Protein AF-A0A968P592-F1 (afdb_monomer_lite)

Foldseek 3Di:
DDDDDDDDDDDPCLQLVQLVCVVPVPPPPPQQKDFDDPVLQDLCPDDPPCPSVLVSLVVVLVVVVVDDQPAWDQDNNDTHRSVQQSVQSVQLNVLVVQLVVCVVVPPDNSVSSVSSSVSQVVFKGKMFGPDDPPDPCVPPPVRGSIDIGGDD

pLDDT: mean 72.78, std 21.91, range [24.03, 96.25]

Radius of gyration: 17.25 Å; chains: 1; bounding box: 42×35×59 Å

Sequence (152 aa):
MHVFGRAGLGVSSALSLWLASVADAQNNYNFPLRPARAQEVPSFDDDLDLHDLKTAVDRQLRRYAKKNLNGTLSFGGRSYPLVQAKESLVAFRALIETFEECSRSGRAGRACREAFKRGVKERFDIYVPNLLPGEPRFGDERSAFSQAITLT

Structure (mmCIF, N/CA/C/O backbone):
data_AF-A0A968P592-F1
#
_entry.id   AF-A0A968P592-F1
#
loop_
_atom_site.group_PDB
_atom_site.id
_atom_site.type_symbol
_atom_site.label_atom_id
_atom_site.label_alt_id
_atom_site.label_comp_id
_atom_site.label_asym_id
_atom_site.label_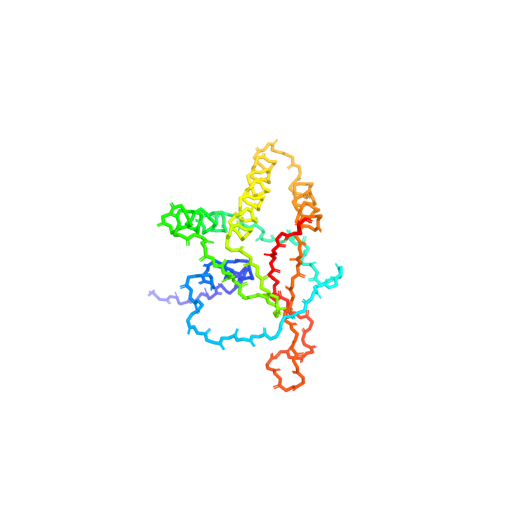entity_id
_atom_site.label_seq_id
_atom_site.pdbx_PDB_ins_code
_atom_site.Cartn_x
_atom_site.Cartn_y
_atom_site.Cartn_z
_atom_site.occupancy
_atom_site.B_iso_or_equiv
_atom_site.auth_seq_id
_atom_site.auth_comp_id
_atom_site.auth_asym_id
_atom_site.auth_atom_id
_atom_site.pdbx_PDB_model_num
ATOM 1 N N . MET A 1 1 ? -23.400 14.842 -39.847 1.00 30.12 1 MET A N 1
ATOM 2 C CA . MET A 1 1 ? -22.193 14.237 -39.245 1.00 30.12 1 MET A CA 1
ATOM 3 C C . MET A 1 1 ? -22.459 14.006 -37.766 1.00 30.12 1 MET A C 1
ATOM 5 O O . MET A 1 1 ? -22.322 14.921 -36.972 1.00 30.12 1 MET A O 1
ATOM 9 N N . HIS A 1 2 ? -22.903 12.802 -37.417 1.00 24.03 2 HIS A N 1
ATOM 10 C CA . HIS A 1 2 ? -22.942 12.296 -36.048 1.00 24.03 2 HIS A CA 1
ATOM 11 C C . HIS A 1 2 ? -22.500 10.840 -36.116 1.00 24.03 2 HIS A C 1
ATOM 13 O O . HIS A 1 2 ? -23.086 10.065 -36.867 1.00 24.03 2 HIS A O 1
ATOM 19 N N . VAL A 1 3 ? -21.470 10.487 -35.352 1.00 24.67 3 VAL A N 1
ATOM 20 C CA . VAL A 1 3 ? -21.144 9.098 -35.033 1.00 24.67 3 VAL A CA 1
ATOM 21 C C . VAL A 1 3 ? -20.899 9.037 -33.532 1.00 24.67 3 VAL A C 1
ATOM 23 O O . VAL A 1 3 ? -20.013 9.702 -33.000 1.00 24.67 3 VAL A O 1
ATOM 26 N N . PHE A 1 4 ? -21.761 8.272 -32.873 1.00 27.12 4 PHE A N 1
ATOM 27 C CA . PHE A 1 4 ? -21.647 7.815 -31.497 1.00 27.12 4 PHE A CA 1
ATOM 28 C C . PHE A 1 4 ? -20.687 6.619 -31.418 1.00 27.12 4 PHE A C 1
ATOM 30 O O . PHE A 1 4 ? -20.685 5.772 -32.309 1.00 27.12 4 PHE A O 1
ATOM 37 N N . GLY A 1 5 ? -20.018 6.483 -30.269 1.00 24.72 5 GLY A N 1
ATOM 38 C CA . GLY A 1 5 ? -19.752 5.183 -29.650 1.00 24.72 5 GLY A CA 1
ATOM 39 C C . GLY A 1 5 ? -18.291 4.734 -29.584 1.00 24.72 5 GLY A C 1
ATOM 40 O O . GLY A 1 5 ? -17.731 4.287 -30.577 1.00 24.72 5 GLY A O 1
ATOM 41 N N . ARG A 1 6 ? -17.740 4.662 -28.364 1.00 25.42 6 ARG A N 1
ATOM 42 C CA . ARG A 1 6 ? -17.589 3.378 -27.652 1.00 25.42 6 ARG A CA 1
ATOM 43 C C . ARG A 1 6 ? -17.100 3.567 -26.214 1.00 25.42 6 ARG A C 1
ATOM 45 O O . ARG A 1 6 ? -16.179 4.326 -25.943 1.00 25.42 6 ARG A O 1
ATOM 52 N N . ALA A 1 7 ? -17.749 2.825 -25.324 1.00 33.81 7 ALA A N 1
ATOM 53 C CA . ALA A 1 7 ? -17.346 2.572 -23.954 1.00 33.81 7 ALA A CA 1
ATOM 54 C C . ALA A 1 7 ? -15.998 1.831 -23.908 1.00 33.81 7 ALA A C 1
ATOM 56 O O . ALA A 1 7 ? -15.816 0.842 -24.618 1.00 33.81 7 ALA A O 1
ATOM 57 N N . GLY A 1 8 ? -15.094 2.292 -23.044 1.00 26.62 8 GLY A N 1
ATOM 58 C CA . GLY A 1 8 ? -13.906 1.567 -22.601 1.00 26.62 8 GLY A CA 1
ATOM 59 C C . GLY A 1 8 ? -14.054 1.239 -21.119 1.00 26.62 8 GLY A C 1
ATOM 60 O O . GLY A 1 8 ? -13.748 2.063 -20.265 1.00 26.62 8 GLY A O 1
ATOM 61 N N . LEU A 1 9 ? -14.600 0.057 -20.834 1.00 34.06 9 LEU A N 1
ATOM 62 C CA . LEU A 1 9 ? -14.550 -0.600 -19.529 1.00 34.06 9 LEU A CA 1
ATOM 63 C C . LEU A 1 9 ? -13.169 -1.237 -19.362 1.00 34.06 9 LEU A C 1
ATOM 65 O O . LEU A 1 9 ? -12.696 -1.888 -20.291 1.00 34.06 9 LEU A O 1
ATOM 69 N N . GLY A 1 10 ? -12.576 -1.105 -18.176 1.00 31.08 10 GLY A N 1
ATOM 70 C CA . GLY A 1 10 ? -11.389 -1.876 -17.801 1.00 31.08 10 GLY A CA 1
ATOM 71 C C . GLY A 1 10 ? -10.376 -1.149 -16.926 1.00 31.08 10 GLY A C 1
ATOM 72 O O . GLY A 1 10 ? -9.192 -1.417 -17.043 1.00 31.08 10 GLY A O 1
ATOM 73 N N . VAL A 1 11 ? -10.800 -0.230 -16.054 1.00 37.12 11 VAL A N 1
ATOM 74 C CA . VAL A 1 11 ? -9.912 0.235 -14.981 1.00 37.12 11 VAL A CA 1
ATOM 75 C C . VAL A 1 11 ? -9.713 -0.953 -14.040 1.00 37.12 11 VAL A C 1
ATOM 77 O O . VAL A 1 11 ? -10.697 -1.532 -13.572 1.00 37.12 11 VAL A O 1
ATOM 80 N N . SER A 1 12 ? -8.464 -1.344 -13.783 1.00 39.56 12 SER A N 1
ATOM 81 C CA . SER A 1 12 ? -8.111 -2.335 -12.761 1.00 39.56 12 SER A CA 1
ATOM 82 C C . SER A 1 12 ? -8.411 -1.746 -11.374 1.00 39.56 12 SER A C 1
ATOM 84 O O . SER A 1 12 ? -7.559 -1.248 -10.646 1.00 39.56 12 SER A O 1
ATOM 86 N N . SER A 1 13 ? -9.700 -1.753 -11.039 1.00 46.38 13 SER A N 1
ATOM 87 C CA . SER A 1 13 ? -10.344 -1.065 -9.919 1.00 46.38 13 SER A CA 1
ATOM 88 C C . SER A 1 13 ? -9.986 -1.619 -8.535 1.00 46.38 13 SER A C 1
ATOM 90 O O . SER A 1 13 ? -10.418 -1.069 -7.529 1.00 46.38 13 SER A O 1
ATOM 92 N N . ALA A 1 14 ? -9.214 -2.702 -8.432 1.00 41.09 14 ALA A N 1
ATOM 93 C CA . ALA A 1 14 ? -9.020 -3.395 -7.158 1.00 41.09 14 ALA A CA 1
ATOM 94 C C . ALA A 1 14 ? -8.133 -2.622 -6.164 1.00 41.09 14 ALA A C 1
ATOM 96 O O . ALA A 1 14 ? -8.390 -2.669 -4.964 1.00 41.09 14 ALA A O 1
ATOM 97 N N . LEU A 1 15 ? -7.127 -1.882 -6.645 1.00 39.00 15 LEU A N 1
ATOM 98 C CA . LEU A 1 15 ? -6.215 -1.126 -5.778 1.00 39.00 15 LEU A CA 1
ATOM 99 C C . LEU A 1 15 ? -6.662 0.329 -5.561 1.00 39.00 15 LEU A C 1
ATOM 101 O O . LEU A 1 15 ? -6.515 0.858 -4.463 1.00 39.00 15 LEU A O 1
ATOM 105 N N . SER A 1 16 ? -7.263 0.972 -6.566 1.00 35.84 16 SER A N 1
ATOM 106 C CA . SER A 1 16 ? -7.728 2.366 -6.462 1.00 35.84 16 SER A CA 1
ATOM 107 C C . SER A 1 16 ? -8.937 2.529 -5.528 1.00 35.84 16 SER A C 1
ATOM 109 O O . SER A 1 16 ? -9.091 3.572 -4.892 1.00 35.84 16 SER A O 1
ATOM 111 N N . LEU A 1 17 ? -9.751 1.479 -5.349 1.00 37.22 17 LEU A N 1
ATOM 112 C CA . LEU A 1 17 ? -10.819 1.451 -4.339 1.00 37.22 17 LEU A CA 1
ATOM 113 C C . LEU A 1 17 ? -10.299 1.349 -2.892 1.00 37.22 17 LEU A C 1
ATOM 115 O O . LEU A 1 17 ? -11.027 1.701 -1.962 1.00 37.22 17 LEU A O 1
ATOM 119 N N . TRP A 1 18 ? -9.041 0.946 -2.681 1.00 39.88 18 TRP A N 1
ATOM 120 C CA . TRP A 1 18 ? -8.454 0.770 -1.348 1.00 39.88 18 TRP A CA 1
ATOM 121 C C . TRP A 1 18 ? -8.359 2.085 -0.561 1.00 39.88 18 TRP A C 1
ATOM 123 O O . TRP A 1 18 ? -8.642 2.118 0.633 1.00 39.88 18 TRP A O 1
ATOM 133 N N . LEU A 1 19 ? -8.040 3.206 -1.215 1.00 42.59 19 LEU A N 1
ATOM 134 C CA . LEU A 1 19 ? -7.870 4.486 -0.510 1.00 42.59 19 LEU A CA 1
ATOM 135 C C . LEU A 1 19 ? -9.139 5.331 -0.455 1.00 42.59 19 LEU A C 1
ATOM 137 O O . LEU A 1 19 ? -9.294 6.130 0.471 1.00 42.59 19 LEU A O 1
ATOM 141 N N . ALA A 1 20 ? -10.071 5.112 -1.383 1.00 36.19 20 ALA A N 1
ATOM 142 C CA . ALA A 1 20 ? -11.437 5.597 -1.223 1.00 36.19 20 ALA A CA 1
ATOM 143 C C . ALA A 1 20 ? -12.088 4.944 0.011 1.00 36.19 20 ALA A C 1
ATOM 145 O O . ALA A 1 20 ? -12.687 5.643 0.821 1.00 36.19 20 ALA A O 1
ATOM 146 N N . SER A 1 21 ? -11.851 3.647 0.244 1.00 40.97 21 SER A N 1
ATOM 147 C CA . SER A 1 21 ? -12.393 2.909 1.394 1.00 40.97 21 SER A CA 1
ATOM 148 C C . SER A 1 21 ? -11.890 3.393 2.760 1.00 40.97 21 SER A C 1
ATOM 150 O O . SER A 1 21 ? -12.613 3.247 3.739 1.00 40.97 21 SER A O 1
ATOM 152 N N . VAL A 1 22 ? -10.693 3.983 2.868 1.00 43.28 22 VAL A N 1
ATOM 153 C CA . VAL A 1 22 ? -10.229 4.564 4.148 1.00 43.28 22 VAL A CA 1
ATOM 154 C C . VAL A 1 22 ? -10.882 5.930 4.414 1.00 43.28 22 VAL A C 1
ATOM 156 O O . VAL A 1 22 ? -11.008 6.348 5.566 1.00 43.28 22 VAL A O 1
ATOM 159 N N . ALA A 1 23 ? -11.325 6.630 3.364 1.00 36.28 23 ALA A N 1
ATOM 160 C CA . ALA A 1 23 ? -12.062 7.887 3.479 1.00 36.28 23 ALA A CA 1
ATOM 161 C C . ALA A 1 23 ? -13.585 7.688 3.613 1.00 36.28 23 ALA A C 1
ATOM 163 O O . ALA A 1 23 ? -14.231 8.544 4.212 1.00 36.28 23 ALA A O 1
ATOM 164 N N . ASP A 1 24 ? -14.119 6.575 3.103 1.00 34.97 24 ASP A N 1
ATOM 165 C CA . ASP A 1 24 ? -15.555 6.276 2.979 1.00 34.97 24 ASP A CA 1
ATOM 166 C C . ASP A 1 24 ? -15.993 5.051 3.812 1.00 34.97 24 ASP A C 1
ATOM 168 O O . ASP A 1 24 ? -17.001 4.398 3.541 1.00 34.97 24 ASP A O 1
ATOM 172 N N . ALA A 1 25 ? -15.247 4.738 4.878 1.00 40.94 25 ALA A N 1
ATOM 173 C CA . ALA A 1 25 ? -15.598 3.733 5.891 1.00 40.94 25 ALA A CA 1
ATOM 174 C C . ALA A 1 25 ? -16.822 4.135 6.754 1.00 40.94 25 ALA A C 1
ATOM 176 O O . ALA A 1 25 ? -16.880 3.831 7.944 1.00 40.94 25 ALA A O 1
ATOM 177 N N . GLN A 1 26 ? -17.782 4.865 6.179 1.00 35.03 26 GLN A N 1
ATOM 178 C CA . GLN A 1 26 ? -19.094 5.139 6.767 1.00 35.03 26 GLN A CA 1
ATOM 179 C C . GLN A 1 26 ? -20.212 4.312 6.119 1.00 35.03 26 GLN A C 1
ATOM 181 O O . GLN A 1 26 ? -21.273 4.172 6.723 1.00 35.03 26 GLN A O 1
ATOM 186 N N . ASN A 1 27 ? -19.977 3.685 4.960 1.00 36.38 27 ASN A N 1
ATOM 187 C CA . ASN A 1 27 ? -20.881 2.667 4.430 1.00 36.38 27 ASN A CA 1
ATOM 188 C C . ASN A 1 27 ? -20.435 1.277 4.907 1.00 36.38 27 ASN A C 1
ATOM 190 O O . ASN A 1 27 ? -19.369 0.796 4.533 1.00 36.38 27 ASN A O 1
ATOM 194 N N . ASN A 1 28 ? -21.269 0.654 5.745 1.00 37.72 28 ASN A N 1
ATOM 195 C CA . ASN A 1 28 ? -21.143 -0.667 6.384 1.00 37.72 28 ASN A CA 1
ATOM 196 C C . ASN A 1 28 ? -21.028 -1.860 5.401 1.00 37.72 28 ASN A C 1
ATOM 198 O O . ASN A 1 28 ? -21.736 -2.856 5.536 1.00 37.72 28 ASN A O 1
ATOM 202 N N . TYR A 1 29 ? -20.129 -1.821 4.420 1.00 46.56 29 TYR A N 1
ATOM 203 C CA . TYR A 1 29 ? -19.744 -3.017 3.672 1.00 46.56 29 TYR A CA 1
ATOM 204 C C . TYR A 1 29 ? -18.763 -3.833 4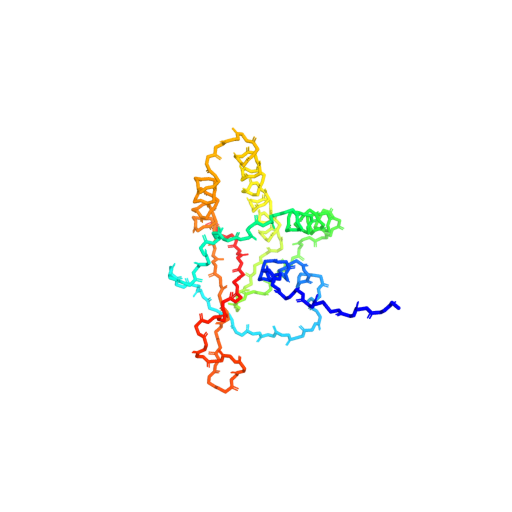.511 1.00 46.56 29 TYR A C 1
ATOM 206 O O . TYR A 1 29 ? -17.557 -3.860 4.276 1.00 46.56 29 TYR A O 1
ATOM 214 N N . ASN A 1 30 ? -19.305 -4.487 5.536 1.00 55.94 30 ASN A N 1
ATOM 215 C CA . ASN A 1 30 ? -18.583 -5.425 6.378 1.00 55.94 30 ASN A CA 1
ATOM 216 C C . ASN A 1 30 ? -18.485 -6.769 5.64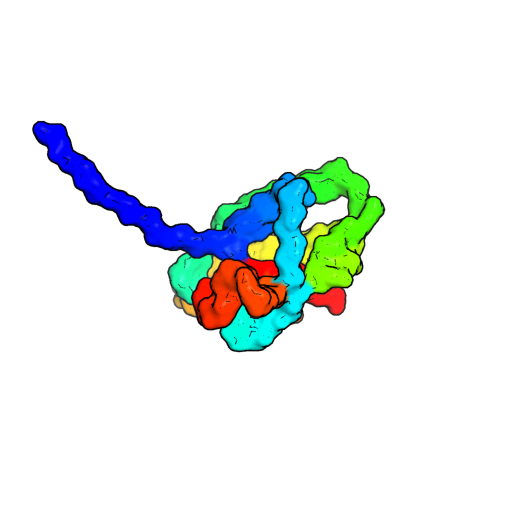3 1.00 55.94 30 ASN A C 1
ATOM 218 O O . ASN A 1 30 ? -19.096 -7.755 6.048 1.00 55.94 30 ASN A O 1
ATOM 222 N N . PHE A 1 31 ? -17.783 -6.796 4.506 1.00 63.31 31 PHE A N 1
ATOM 223 C CA . PHE A 1 31 ? -17.478 -8.065 3.859 1.00 63.31 31 PHE A CA 1
ATOM 224 C C . PHE A 1 31 ? -16.541 -8.838 4.788 1.00 63.31 31 PHE A C 1
ATOM 226 O O . PHE A 1 31 ? -15.476 -8.312 5.133 1.00 63.31 31 PHE A O 1
ATOM 233 N N . PRO A 1 32 ? -16.900 -10.059 5.215 1.00 74.50 32 PRO A N 1
ATOM 234 C CA . PRO A 1 32 ? -15.975 -10.878 5.978 1.00 74.50 32 PRO A CA 1
ATOM 235 C C . PRO A 1 32 ? -14.703 -11.050 5.143 1.00 74.50 32 PRO A C 1
ATOM 237 O O . PRO A 1 32 ? -14.769 -11.384 3.963 1.00 74.50 32 PRO A O 1
ATOM 240 N N . LEU A 1 33 ? -13.540 -10.776 5.729 1.00 81.44 33 LEU A N 1
ATOM 241 C CA . LEU A 1 33 ? -12.250 -10.969 5.068 1.00 81.44 33 LEU A CA 1
ATOM 242 C C . LEU A 1 33 ? -11.571 -12.207 5.637 1.00 81.44 33 LEU A C 1
ATOM 244 O O . LEU A 1 33 ? -11.721 -12.531 6.815 1.00 81.44 33 LEU A O 1
ATOM 248 N N . ARG A 1 34 ? -10.765 -12.862 4.808 1.00 84.94 34 ARG A N 1
ATOM 249 C CA . ARG A 1 34 ? -9.852 -13.922 5.237 1.00 84.94 34 ARG A CA 1
ATOM 250 C C . ARG A 1 34 ? -8.461 -13.693 4.652 1.00 84.94 34 ARG A C 1
ATOM 252 O O . ARG A 1 34 ? -8.357 -13.043 3.610 1.00 84.94 34 ARG A O 1
ATOM 259 N N . PRO A 1 35 ? -7.406 -14.256 5.259 1.00 84.06 35 PRO A N 1
ATOM 260 C CA . PRO A 1 35 ? -6.086 -14.264 4.648 1.00 84.06 35 PRO A CA 1
ATOM 261 C C . PRO A 1 35 ? -6.128 -14.870 3.238 1.00 84.06 35 PRO A C 1
ATOM 263 O O . PRO A 1 35 ? -6.791 -15.888 2.992 1.00 84.06 35 PRO A O 1
ATOM 266 N N . ALA A 1 36 ? -5.432 -14.219 2.314 1.00 83.56 36 ALA A N 1
ATOM 267 C CA . ALA A 1 36 ? -5.265 -14.666 0.945 1.00 83.56 36 ALA A CA 1
ATOM 268 C C . ALA A 1 36 ? -4.343 -15.884 0.907 1.00 83.56 36 ALA A C 1
ATOM 270 O O . ALA A 1 36 ? -3.282 -15.912 1.534 1.00 83.56 36 ALA A O 1
ATOM 271 N N . ARG A 1 37 ? -4.717 -16.895 0.126 1.00 83.88 37 ARG A N 1
ATOM 272 C CA . ARG A 1 37 ? -3.808 -17.990 -0.218 1.00 83.88 37 ARG A CA 1
ATOM 273 C C . ARG A 1 37 ? -2.798 -17.489 -1.246 1.00 83.88 37 ARG A C 1
ATOM 275 O O . ARG A 1 37 ? -3.076 -16.571 -2.011 1.00 83.88 37 ARG A O 1
ATOM 282 N N . ALA A 1 38 ? -1.648 -18.153 -1.341 1.00 77.69 38 ALA A N 1
ATOM 283 C CA . ALA A 1 38 ? -0.580 -17.760 -2.268 1.00 77.69 38 ALA A CA 1
ATOM 284 C C . ALA A 1 38 ? -1.038 -17.621 -3.737 1.00 77.69 38 ALA A C 1
ATOM 286 O O . ALA A 1 38 ? -0.492 -16.794 -4.467 1.00 77.69 38 ALA A O 1
ATOM 287 N N . GLN A 1 39 ? -2.034 -18.419 -4.138 1.00 79.19 39 GLN A N 1
ATOM 288 C CA . GLN A 1 39 ? -2.623 -18.460 -5.483 1.00 79.19 39 GLN A CA 1
ATOM 289 C C . GLN A 1 39 ? -3.599 -17.301 -5.749 1.00 79.19 39 GLN A C 1
ATOM 291 O O . GLN A 1 39 ? -3.857 -16.968 -6.897 1.00 79.19 39 GLN A O 1
ATOM 296 N N . GLU A 1 40 ? -4.137 -16.694 -4.690 1.00 78.50 40 GLU A N 1
ATOM 297 C CA . GLU A 1 40 ? -5.149 -15.630 -4.753 1.00 78.50 40 GLU A CA 1
ATOM 298 C C . GLU A 1 40 ? -4.520 -14.237 -4.733 1.00 78.50 40 GLU A C 1
ATOM 300 O O . GLU A 1 40 ? -5.196 -13.244 -4.988 1.00 78.50 40 GLU A O 1
ATOM 305 N N . VAL A 1 41 ? -3.220 -14.153 -4.427 1.00 77.31 41 VAL A N 1
ATOM 306 C CA . VAL A 1 41 ? -2.493 -12.889 -4.479 1.00 77.31 41 VAL A CA 1
ATOM 307 C C . VAL A 1 41 ? -2.379 -12.455 -5.941 1.00 77.31 41 VAL A C 1
ATOM 309 O O . VAL A 1 41 ? -1.784 -13.196 -6.733 1.00 77.31 41 VAL A O 1
ATOM 312 N N . PRO A 1 42 ? -2.883 -11.262 -6.304 1.00 71.88 42 PRO A N 1
ATOM 313 C CA . PRO A 1 42 ? -2.863 -10.792 -7.680 1.00 71.88 42 PRO A CA 1
ATOM 314 C C . PRO A 1 42 ? -1.438 -10.770 -8.232 1.00 71.88 42 PRO A C 1
ATOM 316 O O . PRO A 1 42 ? -0.460 -10.509 -7.525 1.00 71.88 42 PRO A O 1
ATOM 319 N N . SER A 1 43 ? -1.313 -11.077 -9.520 1.00 70.81 43 SER A N 1
ATOM 320 C CA . SER A 1 43 ? -0.009 -11.221 -10.155 1.00 70.81 43 SER A CA 1
ATOM 321 C C . SER A 1 43 ? 0.645 -9.877 -10.512 1.00 70.81 43 SER A C 1
ATOM 323 O O . SER A 1 43 ? 1.850 -9.852 -10.737 1.00 70.81 43 SER A O 1
ATOM 325 N N . PHE A 1 44 ? -0.108 -8.769 -10.427 1.00 73.88 44 PHE A N 1
ATOM 326 C CA . PHE A 1 44 ? 0.305 -7.384 -10.717 1.00 73.88 44 PHE A CA 1
ATOM 327 C C . PHE A 1 44 ? 0.872 -7.172 -12.139 1.00 73.88 44 PHE A C 1
ATOM 329 O O . PHE A 1 44 ? 1.649 -6.244 -12.353 1.00 73.88 44 PHE A O 1
ATOM 336 N N . ASP A 1 45 ? 0.506 -8.025 -13.103 1.00 69.75 45 ASP A N 1
ATOM 337 C CA . ASP A 1 45 ? 1.203 -8.129 -14.395 1.00 69.75 45 ASP A CA 1
ATOM 338 C C . ASP A 1 45 ? 0.721 -7.180 -15.503 1.00 69.75 45 ASP A C 1
ATOM 340 O O . ASP A 1 45 ? 1.549 -6.797 -16.332 1.00 69.75 45 ASP A O 1
ATOM 344 N N . ASP A 1 46 ? -0.568 -6.818 -15.525 1.00 57.56 46 ASP A N 1
ATOM 345 C CA . ASP A 1 46 ? -1.204 -6.216 -16.713 1.00 57.56 46 ASP A CA 1
ATOM 346 C C . ASP A 1 46 ? -1.216 -4.675 -16.667 1.00 57.56 46 ASP A C 1
ATOM 348 O O . ASP A 1 46 ? -0.635 -4.032 -17.531 1.00 57.56 46 ASP A O 1
ATOM 352 N N . ASP A 1 47 ? -1.730 -4.071 -15.585 1.00 61.50 47 ASP A N 1
ATOM 353 C CA . ASP A 1 47 ? -1.965 -2.616 -15.505 1.00 61.50 47 ASP A CA 1
ATOM 354 C C . ASP A 1 47 ? -1.644 -2.045 -14.118 1.00 61.50 47 ASP A C 1
ATOM 356 O O . ASP A 1 47 ? -2.487 -1.452 -13.438 1.00 61.50 47 ASP A O 1
ATOM 360 N N . LEU A 1 48 ? -0.415 -2.261 -13.645 1.00 71.81 48 LEU A N 1
ATOM 361 C CA . LEU A 1 48 ? 0.018 -1.697 -12.370 1.00 71.81 48 LEU A CA 1
ATOM 362 C C . LEU A 1 48 ? 0.385 -0.209 -12.517 1.00 71.81 48 LEU A C 1
ATOM 364 O O . LEU A 1 48 ? 1.562 0.151 -12.480 1.00 71.81 48 LEU A O 1
ATOM 368 N N . ASP A 1 49 ? -0.619 0.655 -12.674 1.00 77.94 49 ASP A N 1
ATOM 369 C CA . ASP A 1 49 ? -0.444 2.096 -12.490 1.00 77.94 49 ASP A CA 1
ATOM 370 C C . ASP A 1 49 ? -0.519 2.436 -10.996 1.00 77.94 49 ASP A C 1
ATOM 372 O O . ASP A 1 49 ? -1.583 2.455 -10.371 1.00 77.94 49 ASP A O 1
ATOM 376 N N . LEU A 1 50 ? 0.650 2.665 -10.397 1.00 85.44 50 LEU A N 1
ATOM 377 C CA . LEU A 1 50 ? 0.767 3.009 -8.983 1.00 85.44 50 LEU A CA 1
ATOM 378 C C . LEU A 1 50 ? 0.618 4.511 -8.717 1.00 85.44 50 LEU A C 1
ATOM 380 O O . LEU A 1 50 ? 0.667 4.904 -7.552 1.00 85.44 50 LEU A O 1
ATOM 384 N N . HIS A 1 51 ? 0.432 5.355 -9.737 1.00 86.12 51 HIS A N 1
ATOM 385 C CA . HIS A 1 51 ? 0.393 6.806 -9.556 1.00 86.12 51 HIS A CA 1
ATOM 386 C C . HIS A 1 51 ? -0.766 7.245 -8.651 1.00 86.12 51 HIS A C 1
ATOM 388 O O . HIS A 1 51 ? -0.570 7.945 -7.648 1.00 86.12 51 HIS A O 1
ATOM 394 N N . ASP A 1 52 ? -1.979 6.792 -8.963 1.00 84.81 52 ASP A N 1
ATOM 395 C CA . ASP A 1 52 ? -3.175 7.120 -8.185 1.00 84.81 52 ASP A CA 1
ATOM 396 C C . ASP A 1 52 ? -3.117 6.507 -6.786 1.00 84.81 52 ASP A C 1
ATOM 398 O O . ASP A 1 52 ? -3.466 7.152 -5.789 1.00 84.81 52 ASP A O 1
ATOM 402 N N . LEU A 1 53 ? -2.595 5.283 -6.696 1.00 85.31 53 LEU A N 1
ATOM 403 C CA . LEU A 1 53 ? -2.370 4.603 -5.430 1.00 85.31 53 LEU A CA 1
ATOM 404 C C . LEU A 1 53 ? -1.406 5.395 -4.539 1.00 85.31 53 LEU A C 1
ATOM 406 O O . LEU A 1 53 ? -1.714 5.654 -3.376 1.00 85.31 53 LEU A O 1
ATOM 410 N N . LYS A 1 54 ? -0.267 5.838 -5.077 1.00 91.06 54 LYS A N 1
ATOM 411 C CA . LYS A 1 54 ? 0.707 6.668 -4.363 1.00 91.06 54 LYS A CA 1
ATOM 412 C C . LYS A 1 54 ? 0.074 7.964 -3.883 1.00 91.06 54 LYS A C 1
ATOM 414 O O . LYS A 1 54 ? 0.197 8.322 -2.713 1.00 91.06 54 LYS A O 1
ATOM 419 N N . THR A 1 55 ? -0.658 8.639 -4.767 1.00 90.75 55 THR A N 1
ATOM 420 C CA . THR A 1 55 ? -1.356 9.888 -4.451 1.00 90.75 55 THR A CA 1
ATOM 421 C C . THR A 1 55 ? -2.294 9.710 -3.270 1.00 90.75 55 THR A C 1
ATOM 423 O O . THR A 1 55 ? -2.354 10.553 -2.365 1.00 90.75 55 THR A O 1
ATOM 426 N N . ALA A 1 56 ? -3.046 8.618 -3.259 1.00 88.88 56 ALA A N 1
ATOM 427 C CA . ALA A 1 56 ? -4.008 8.391 -2.212 1.00 88.88 56 ALA A CA 1
ATOM 428 C C . ALA A 1 56 ? -3.332 7.902 -0.904 1.00 88.88 56 ALA A C 1
ATOM 430 O O . ALA A 1 56 ? -3.734 8.363 0.168 1.00 88.88 56 ALA A O 1
ATOM 431 N N . VAL A 1 57 ? -2.217 7.154 -0.966 1.00 91.38 57 VAL A N 1
ATOM 432 C CA . VAL A 1 57 ? -1.347 6.853 0.192 1.00 91.38 57 VAL A CA 1
ATOM 433 C C . VAL A 1 57 ? -0.829 8.153 0.812 1.00 91.38 57 VAL A C 1
ATOM 435 O O . VAL A 1 57 ? -0.967 8.364 2.017 1.00 91.38 57 VAL A O 1
ATOM 438 N N . ASP A 1 58 ? -0.334 9.082 -0.007 1.00 94.81 58 ASP A N 1
ATOM 439 C CA . ASP A 1 58 ? 0.150 10.391 0.443 1.00 94.81 58 ASP A CA 1
ATOM 440 C C . ASP A 1 58 ? -0.960 11.225 1.093 1.00 94.81 58 ASP A C 1
ATOM 442 O O . ASP A 1 58 ? -0.747 11.897 2.107 1.00 94.81 58 ASP A O 1
ATOM 446 N N . ARG A 1 59 ? -2.178 11.198 0.535 1.00 94.25 59 ARG A N 1
ATOM 447 C CA . ARG A 1 59 ? -3.349 11.842 1.157 1.00 94.25 59 ARG A CA 1
ATOM 448 C C . ARG A 1 59 ? -3.628 11.251 2.538 1.00 94.25 59 ARG A C 1
ATOM 450 O O . ARG A 1 59 ? -3.858 12.023 3.469 1.00 94.25 59 ARG A O 1
ATOM 457 N N . GLN A 1 60 ? -3.574 9.931 2.686 1.00 92.50 60 GLN A N 1
ATOM 458 C CA . GLN A 1 60 ? -3.839 9.276 3.963 1.00 92.50 60 GLN A CA 1
ATOM 459 C C . GLN A 1 60 ? -2.739 9.549 4.997 1.00 92.50 60 GLN A C 1
ATOM 461 O O . GLN A 1 60 ? -3.044 9.885 6.141 1.00 92.50 60 GLN A O 1
ATOM 466 N N . LEU A 1 61 ? -1.467 9.526 4.593 1.00 94.88 61 LEU A N 1
ATOM 467 C CA . LEU A 1 61 ? -0.347 9.903 5.459 1.00 94.88 61 LEU A CA 1
ATOM 468 C C . LEU A 1 61 ? -0.459 11.356 5.939 1.00 94.88 61 LEU A C 1
ATOM 470 O O . LEU A 1 61 ? -0.269 11.630 7.126 1.00 94.88 61 LEU A O 1
ATOM 474 N N . ARG A 1 62 ? -0.859 12.287 5.059 1.00 96.25 62 ARG A N 1
ATOM 475 C CA . ARG A 1 62 ? -1.146 13.682 5.441 1.00 96.25 62 ARG A CA 1
ATOM 476 C C . ARG A 1 62 ? -2.296 13.797 6.443 1.00 96.25 62 ARG A C 1
ATOM 478 O O . ARG A 1 62 ? -2.253 14.677 7.300 1.00 96.25 62 ARG A O 1
ATOM 485 N N . ARG A 1 63 ? -3.314 12.932 6.361 1.00 92.69 63 ARG A N 1
ATOM 486 C CA . ARG A 1 63 ? -4.397 12.873 7.359 1.00 92.69 63 ARG A CA 1
ATOM 487 C C . ARG A 1 63 ? -3.880 12.361 8.703 1.00 92.69 63 ARG A C 1
ATOM 489 O O . ARG A 1 63 ? -4.156 12.987 9.722 1.00 92.69 63 ARG A O 1
ATOM 496 N N . TYR A 1 64 ? -3.085 11.291 8.714 1.00 92.88 64 TYR A N 1
ATOM 497 C CA . TYR A 1 64 ? -2.479 10.769 9.943 1.00 92.88 64 TYR A CA 1
ATOM 498 C C . TYR A 1 64 ? -1.504 11.743 10.606 1.00 92.88 64 TYR A C 1
ATOM 500 O O . TYR A 1 64 ? -1.432 11.770 11.828 1.00 92.88 64 TYR A O 1
ATOM 508 N N . ALA A 1 65 ? -0.812 12.590 9.843 1.00 94.56 65 ALA A N 1
ATOM 509 C CA . ALA A 1 65 ? 0.049 13.632 10.404 1.00 94.56 65 ALA A CA 1
ATOM 510 C C . ALA A 1 65 ? -0.716 14.702 11.210 1.00 94.56 65 ALA A C 1
ATOM 512 O O . ALA A 1 65 ? -0.125 15.365 12.054 1.00 94.56 65 ALA A O 1
ATOM 513 N N . LYS A 1 66 ? -2.020 14.876 10.954 1.00 95.25 66 LYS A N 1
ATOM 514 C CA . LYS A 1 66 ? -2.871 15.886 11.607 1.00 95.25 66 LYS A CA 1
ATOM 515 C C . LYS A 1 66 ? -3.795 15.306 12.683 1.00 95.25 66 LYS A C 1
ATOM 517 O O . LYS A 1 66 ? -4.511 16.064 13.330 1.00 95.25 66 LYS A O 1
ATOM 522 N N . LYS A 1 67 ? -3.842 13.980 12.838 1.00 91.56 67 LYS A N 1
ATOM 523 C CA . LYS A 1 67 ? -4.796 13.281 13.710 1.00 91.56 67 LYS A CA 1
ATOM 524 C C . LYS A 1 67 ? -4.076 12.682 14.916 1.00 91.56 67 LYS A C 1
ATOM 526 O O . LYS A 1 67 ? -2.952 12.208 14.795 1.00 91.56 67 LYS A O 1
ATOM 531 N N . ASN A 1 68 ? -4.757 12.627 16.059 1.00 93.75 68 ASN A N 1
ATOM 532 C CA . ASN A 1 68 ? -4.333 11.769 17.160 1.00 93.75 68 ASN A CA 1
ATOM 533 C C . ASN A 1 68 ? -4.471 10.288 16.745 1.00 93.75 68 ASN A C 1
ATOM 535 O O . ASN A 1 68 ? -5.534 9.869 16.280 1.00 93.75 68 ASN A O 1
ATOM 539 N N . LEU A 1 69 ? -3.395 9.513 16.889 1.00 94.19 69 LEU A N 1
ATOM 540 C CA . LEU A 1 69 ? -3.331 8.093 16.520 1.00 94.19 69 LEU A CA 1
ATOM 541 C C . LEU A 1 69 ? -3.584 7.155 17.711 1.00 94.19 69 LEU A C 1
ATOM 543 O O . LEU A 1 69 ? -3.401 5.946 17.590 1.00 94.19 69 LEU A O 1
ATOM 547 N N . ASN A 1 70 ? -4.040 7.693 18.843 1.00 92.88 70 ASN A N 1
ATOM 548 C CA . ASN A 1 70 ? -4.518 6.909 19.974 1.00 92.88 70 ASN A CA 1
ATOM 549 C C . ASN A 1 70 ? -5.857 6.265 19.590 1.00 92.88 70 ASN A C 1
ATOM 551 O O . ASN A 1 70 ? -6.907 6.904 19.629 1.00 92.88 70 ASN A O 1
ATOM 555 N N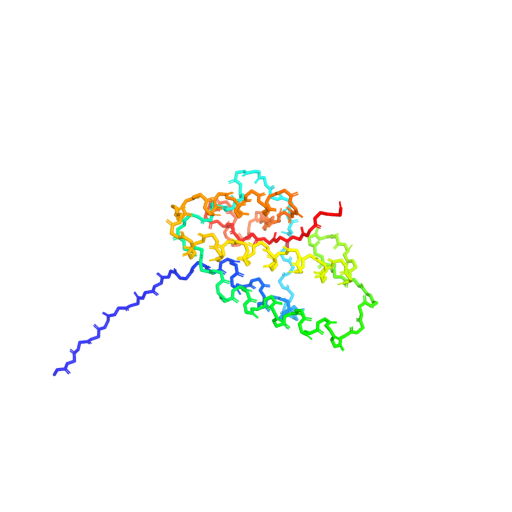 . GLY A 1 71 ? -5.809 5.013 19.147 1.00 92.19 71 GLY A N 1
ATOM 556 C CA . GLY A 1 71 ? -6.979 4.261 18.715 1.00 92.19 71 GLY A CA 1
ATOM 557 C C . GLY A 1 71 ? -6.604 3.089 17.821 1.00 92.19 71 GLY A C 1
ATOM 558 O O . GLY A 1 71 ? -5.427 2.832 17.552 1.00 92.19 71 GLY A O 1
ATOM 559 N N . THR A 1 72 ? -7.625 2.390 17.343 1.00 91.00 72 THR A N 1
ATOM 560 C CA . THR A 1 72 ? -7.474 1.195 16.516 1.00 91.00 72 THR A CA 1
ATOM 561 C C . THR A 1 72 ? -8.356 1.256 15.270 1.00 91.00 72 THR A C 1
ATOM 563 O O . THR A 1 72 ? -9.352 1.978 15.215 1.00 91.00 72 THR A O 1
ATOM 566 N N . LEU A 1 73 ? -7.951 0.513 14.245 1.00 84.62 73 LEU A N 1
ATOM 567 C CA . LEU A 1 73 ? -8.694 0.224 13.028 1.00 84.62 73 LEU A CA 1
ATOM 568 C C . LEU A 1 73 ? -9.099 -1.251 13.071 1.00 84.62 73 LEU A C 1
ATOM 570 O O . LEU A 1 73 ? -8.241 -2.114 13.244 1.00 84.62 73 LEU A O 1
ATOM 574 N N . SER A 1 74 ? -10.388 -1.539 12.897 1.00 80.88 74 SER A N 1
ATOM 575 C CA . SER A 1 74 ? -10.852 -2.916 12.715 1.00 80.88 74 SER A CA 1
ATOM 576 C C . SER A 1 74 ? -10.728 -3.304 11.247 1.00 80.88 74 SER A C 1
ATOM 578 O O . SER A 1 74 ? -11.232 -2.599 10.373 1.00 80.88 74 SER A O 1
ATOM 580 N N . PHE A 1 75 ? -10.041 -4.405 10.978 1.00 77.69 75 PHE A N 1
ATOM 581 C CA . PHE A 1 75 ? -9.761 -4.887 9.638 1.00 77.69 75 PHE A CA 1
ATOM 582 C C . PHE A 1 75 ? -9.663 -6.412 9.634 1.00 77.69 75 PHE A C 1
ATOM 584 O O . PHE A 1 75 ? -8.892 -6.995 10.393 1.00 77.69 75 PHE A O 1
ATOM 591 N N . GLY A 1 76 ? -10.479 -7.076 8.813 1.00 72.31 76 GLY A N 1
ATOM 592 C CA . GLY A 1 76 ? -10.510 -8.541 8.723 1.00 72.31 76 GLY A CA 1
ATOM 593 C C . GLY A 1 76 ? -10.739 -9.253 10.058 1.00 72.31 76 GLY A C 1
ATOM 594 O O . GLY A 1 76 ? -10.108 -10.267 10.343 1.00 72.31 76 GLY A O 1
ATOM 595 N N . GLY A 1 77 ? -11.605 -8.687 10.905 1.00 78.00 77 GLY A N 1
ATOM 596 C CA . GLY A 1 77 ? -11.898 -9.215 12.242 1.00 78.00 77 GLY A CA 1
ATOM 597 C C . GLY A 1 77 ? -10.781 -9.007 13.271 1.00 78.00 77 GLY A C 1
ATOM 598 O O . GLY A 1 77 ? -10.904 -9.473 14.400 1.00 78.00 77 GLY A O 1
ATOM 599 N N . ARG A 1 78 ? -9.702 -8.306 12.908 1.00 81.31 78 ARG A N 1
ATOM 600 C CA . ARG A 1 78 ? -8.582 -7.962 13.790 1.00 81.31 78 ARG A CA 1
ATOM 601 C C . ARG A 1 78 ? -8.544 -6.464 14.055 1.00 81.31 78 ARG A C 1
ATOM 603 O O . ARG A 1 78 ? -8.978 -5.664 13.235 1.00 81.31 78 ARG A O 1
ATOM 610 N N . SER A 1 79 ? -8.016 -6.089 15.213 1.00 85.75 79 SER A N 1
ATOM 611 C CA . SER A 1 79 ? -7.859 -4.693 15.615 1.00 85.75 79 SER A CA 1
ATOM 612 C C . SER A 1 79 ? -6.393 -4.293 15.509 1.00 85.75 79 SER A C 1
ATOM 614 O O . SER A 1 79 ? -5.536 -4.940 16.108 1.00 85.75 79 SER A O 1
ATOM 616 N N . TYR A 1 80 ? -6.112 -3.239 14.748 1.00 84.56 80 TYR A N 1
ATOM 617 C CA . TYR A 1 80 ? -4.765 -2.741 14.481 1.00 84.56 80 TYR A CA 1
ATOM 618 C C . TYR A 1 80 ? -4.601 -1.331 15.049 1.00 84.56 80 TYR A C 1
ATOM 620 O O . TYR A 1 80 ? -5.421 -0.465 14.737 1.00 84.56 80 TYR A O 1
ATOM 628 N N . PRO A 1 81 ? -3.562 -1.038 15.847 1.00 93.38 81 PRO A N 1
ATOM 629 C CA . PRO A 1 81 ? -3.262 0.326 16.269 1.00 93.38 81 PRO A CA 1
ATOM 630 C C . PRO A 1 81 ? -3.126 1.276 15.072 1.00 93.38 81 PRO A C 1
ATOM 632 O O . PRO A 1 81 ? -2.473 0.955 14.080 1.00 93.38 81 PRO A O 1
ATOM 635 N N . LEU A 1 82 ? -3.694 2.483 15.164 1.00 90.44 82 LEU A N 1
ATOM 636 C CA . LEU A 1 82 ? -3.596 3.471 14.076 1.00 90.44 82 LEU A CA 1
ATOM 637 C C . LEU A 1 82 ? -2.144 3.881 13.779 1.00 90.44 82 LEU A C 1
ATOM 639 O O . LEU A 1 82 ? -1.826 4.230 12.643 1.00 90.44 82 LEU A O 1
ATOM 643 N N . VAL A 1 83 ? -1.261 3.812 14.781 1.00 94.75 83 VAL A N 1
ATOM 644 C CA . VAL A 1 83 ? 0.189 3.998 14.608 1.00 94.75 83 VAL A CA 1
ATOM 645 C C . VAL A 1 83 ? 0.758 2.943 13.657 1.00 94.75 83 VAL A C 1
ATOM 647 O O . VAL A 1 83 ? 1.384 3.301 12.663 1.00 94.75 83 VAL A O 1
ATOM 650 N N . GLN A 1 84 ? 0.437 1.668 13.883 1.00 91.06 84 GLN A N 1
ATOM 651 C CA . GLN A 1 84 ? 0.861 0.568 13.017 1.00 91.06 84 GLN A CA 1
ATOM 652 C C . GLN A 1 84 ? 0.266 0.695 11.605 1.00 91.06 84 GLN A C 1
ATOM 654 O O . GLN A 1 84 ? 0.944 0.439 10.611 1.00 91.06 84 GLN A O 1
ATOM 659 N N . ALA A 1 85 ? -0.985 1.152 11.476 1.00 89.75 85 ALA A N 1
ATOM 660 C CA . ALA A 1 85 ? -1.594 1.413 10.168 1.00 89.75 85 ALA A CA 1
ATOM 661 C C . ALA A 1 85 ? -0.853 2.523 9.393 1.00 89.75 85 ALA A C 1
ATOM 663 O O . ALA A 1 85 ? -0.653 2.420 8.181 1.00 89.75 85 ALA A O 1
ATOM 664 N N . LYS A 1 86 ? -0.395 3.577 10.085 1.00 93.12 86 LYS A N 1
ATOM 665 C CA . LYS A 1 86 ? 0.453 4.619 9.487 1.00 93.12 86 LYS A CA 1
ATOM 666 C C . LYS A 1 86 ? 1.798 4.051 9.039 1.00 93.12 86 LYS A C 1
ATOM 668 O O . LYS A 1 86 ? 2.217 4.334 7.921 1.00 93.12 86 LYS A O 1
ATOM 673 N N . GLU A 1 87 ? 2.467 3.275 9.885 1.00 93.75 87 GLU A N 1
ATOM 674 C CA . GLU A 1 87 ? 3.744 2.630 9.549 1.00 93.75 87 GLU A CA 1
ATOM 675 C C . GLU A 1 87 ? 3.599 1.708 8.336 1.00 93.75 87 GLU A C 1
ATOM 677 O O . GLU A 1 87 ? 4.424 1.755 7.423 1.00 93.75 87 GLU A O 1
ATOM 682 N N . SER A 1 88 ? 2.480 0.982 8.258 1.00 91.81 88 SER A N 1
ATOM 683 C CA . SER A 1 88 ? 2.145 0.139 7.109 1.00 91.81 88 SER A CA 1
ATOM 684 C C . SER A 1 88 ? 2.065 0.944 5.810 1.00 91.81 88 SER A C 1
ATOM 686 O O . SER A 1 88 ? 2.645 0.563 4.793 1.00 91.81 88 SER A O 1
ATOM 688 N N . LEU A 1 89 ? 1.395 2.103 5.840 1.00 92.00 89 LEU A N 1
ATOM 689 C CA . LEU A 1 89 ? 1.318 3.005 4.686 1.00 92.00 89 LEU A CA 1
ATOM 690 C C . LEU A 1 89 ? 2.683 3.568 4.286 1.00 92.00 89 LEU A C 1
ATOM 692 O O . LEU A 1 89 ? 2.950 3.708 3.095 1.00 92.00 89 LEU A O 1
ATOM 696 N N . VAL A 1 90 ? 3.547 3.889 5.253 1.00 96.25 90 VAL A N 1
ATOM 697 C CA . VAL A 1 90 ? 4.912 4.363 4.975 1.00 96.25 90 VAL A CA 1
ATOM 698 C C . VAL A 1 90 ? 5.727 3.267 4.288 1.00 96.25 90 VAL A C 1
ATOM 700 O O . VAL A 1 90 ? 6.347 3.524 3.256 1.00 96.25 90 VAL A O 1
ATOM 703 N N . ALA A 1 91 ? 5.684 2.039 4.809 1.00 94.12 91 ALA A N 1
ATOM 704 C CA . ALA A 1 91 ? 6.370 0.897 4.211 1.00 94.12 91 ALA A CA 1
ATOM 705 C C . ALA A 1 91 ? 5.863 0.609 2.789 1.00 94.12 91 ALA A C 1
ATOM 707 O O . ALA A 1 91 ? 6.650 0.325 1.883 1.00 94.12 91 ALA A O 1
ATOM 708 N N . PHE A 1 92 ? 4.551 0.725 2.575 1.00 93.50 92 PHE A N 1
ATOM 709 C CA . PHE A 1 92 ? 3.941 0.503 1.270 1.00 93.50 92 PHE A CA 1
ATOM 710 C C . PHE A 1 92 ? 4.319 1.601 0.271 1.00 93.50 92 PHE A C 1
ATOM 712 O O . PHE A 1 92 ? 4.699 1.306 -0.861 1.00 93.50 92 PHE A O 1
ATOM 719 N N . ARG A 1 93 ? 4.322 2.867 0.706 1.00 94.94 93 ARG A N 1
ATOM 720 C CA . ARG A 1 93 ? 4.802 4.004 -0.091 1.00 94.94 93 ARG A CA 1
ATOM 721 C C . ARG A 1 93 ? 6.236 3.793 -0.577 1.00 94.94 93 ARG A C 1
ATOM 723 O O . ARG A 1 93 ? 6.508 4.018 -1.751 1.00 94.94 93 ARG A O 1
ATOM 730 N N . ALA A 1 94 ? 7.124 3.313 0.293 1.00 96.12 94 ALA A N 1
ATOM 731 C CA . ALA A 1 94 ? 8.513 3.037 -0.068 1.00 96.12 94 ALA A CA 1
ATOM 732 C C . ALA A 1 94 ? 8.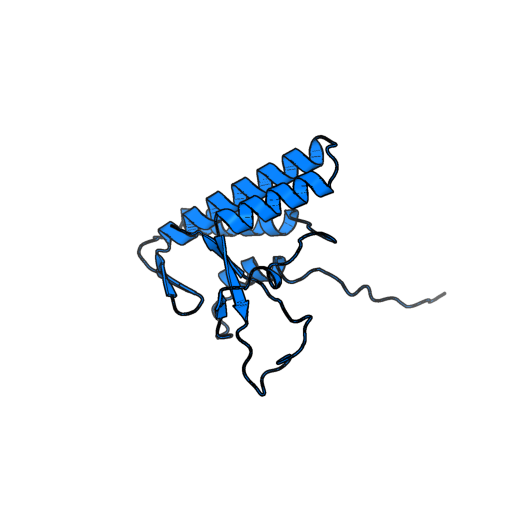640 1.941 -1.146 1.00 96.12 94 ALA A C 1
ATOM 734 O O . ALA A 1 94 ? 9.490 2.039 -2.033 1.00 96.12 94 ALA A O 1
ATOM 735 N N . LEU A 1 95 ? 7.778 0.913 -1.118 1.00 95.06 95 LEU A N 1
ATOM 736 C CA . LEU A 1 95 ? 7.721 -0.093 -2.187 1.00 95.06 95 LEU A CA 1
ATOM 737 C C . LEU A 1 95 ? 7.277 0.514 -3.522 1.00 95.06 95 LEU A C 1
ATOM 739 O O . LEU A 1 95 ? 7.857 0.178 -4.554 1.00 95.06 95 LEU A O 1
ATOM 743 N N . ILE A 1 96 ? 6.291 1.417 -3.504 1.00 93.94 96 ILE A N 1
ATOM 744 C CA . ILE A 1 96 ? 5.836 2.123 -4.709 1.00 93.94 96 ILE A CA 1
ATOM 745 C C . ILE A 1 96 ? 6.968 2.978 -5.289 1.00 93.94 96 ILE A C 1
ATOM 747 O O . ILE A 1 96 ? 7.244 2.896 -6.481 1.00 93.94 96 ILE A O 1
ATOM 751 N N . GLU A 1 97 ? 7.666 3.753 -4.457 1.00 95.00 97 GLU A N 1
ATOM 752 C CA . GLU A 1 97 ? 8.792 4.587 -4.904 1.00 95.00 97 GLU A CA 1
ATOM 753 C C . GLU A 1 97 ? 9.919 3.738 -5.506 1.00 95.00 97 GLU A C 1
ATOM 755 O O . GLU A 1 97 ? 10.399 4.034 -6.600 1.00 95.00 97 GLU A O 1
ATOM 760 N N . THR A 1 98 ? 10.255 2.616 -4.859 1.00 94.31 98 THR A N 1
ATOM 761 C CA . THR A 1 98 ? 11.243 1.652 -5.371 1.00 94.31 98 THR A CA 1
ATOM 762 C C . THR A 1 98 ? 10.828 1.093 -6.738 1.00 94.31 98 THR A C 1
ATOM 764 O O . THR A 1 98 ? 11.658 0.937 -7.638 1.00 94.31 98 THR A O 1
ATOM 767 N N . PHE A 1 99 ? 9.538 0.795 -6.922 1.00 92.25 99 PHE A N 1
ATOM 768 C CA . PHE A 1 99 ? 9.005 0.343 -8.205 1.00 92.25 99 PHE A CA 1
ATOM 769 C C . PHE A 1 99 ? 9.087 1.434 -9.281 1.00 92.25 99 PHE A C 1
ATOM 771 O O . PHE A 1 99 ? 9.576 1.162 -10.378 1.00 92.25 99 PHE A O 1
ATOM 778 N N . GLU A 1 100 ? 8.663 2.665 -8.977 1.00 91.44 100 GLU A N 1
ATOM 779 C CA . GLU A 1 100 ? 8.708 3.800 -9.910 1.00 91.44 100 GLU A CA 1
ATOM 780 C C . GLU A 1 100 ? 10.143 4.117 -10.353 1.00 91.44 100 GLU A C 1
ATOM 782 O O . GLU A 1 100 ? 10.385 4.438 -11.516 1.00 91.44 100 GLU A O 1
ATOM 787 N N . GLU A 1 101 ? 11.113 4.047 -9.440 1.00 92.56 101 GLU A N 1
ATOM 788 C CA . GLU A 1 101 ? 12.539 4.200 -9.754 1.00 92.56 101 GLU A CA 1
ATOM 789 C C . GLU A 1 101 ? 13.049 3.067 -10.646 1.00 92.56 101 GLU A C 1
ATOM 791 O O . GLU A 1 101 ? 13.685 3.320 -11.673 1.00 92.56 101 GLU A O 1
ATOM 796 N N . CYS A 1 102 ? 12.711 1.817 -10.311 1.00 91.75 102 CYS A N 1
ATOM 797 C CA . CYS A 1 102 ? 13.059 0.659 -11.128 1.00 91.75 102 CYS A CA 1
ATOM 798 C C . CYS A 1 102 ? 12.502 0.798 -12.551 1.00 91.75 102 CYS A C 1
ATOM 800 O O . CYS A 1 102 ? 13.245 0.622 -13.518 1.00 91.75 102 CYS A O 1
ATOM 802 N N . SER A 1 103 ? 11.229 1.181 -12.685 1.00 88.25 103 SER A N 1
ATOM 803 C CA . SER A 1 103 ? 10.566 1.331 -13.981 1.00 88.25 103 SER A CA 1
ATOM 804 C C . SER A 1 103 ? 11.163 2.466 -14.817 1.00 88.25 103 SER A C 1
ATOM 806 O O . SER A 1 103 ? 11.257 2.341 -16.035 1.00 88.25 103 SER A O 1
ATOM 808 N N . ARG A 1 104 ? 11.601 3.565 -14.186 1.00 89.19 104 ARG A N 1
ATOM 809 C CA . ARG A 1 104 ? 12.259 4.691 -14.875 1.00 89.19 104 ARG A CA 1
ATOM 810 C C . ARG A 1 104 ? 13.685 4.375 -15.325 1.00 89.19 104 ARG A C 1
ATOM 812 O O . ARG A 1 104 ? 14.142 4.944 -16.308 1.00 89.19 104 ARG A O 1
ATOM 819 N N . SER A 1 105 ? 14.378 3.455 -14.652 1.00 86.69 105 SER A N 1
ATOM 820 C CA . SER A 1 105 ? 15.768 3.083 -14.971 1.00 86.69 105 SER A CA 1
ATOM 821 C C . SER A 1 105 ? 15.947 2.280 -16.273 1.00 86.69 105 SER A C 1
ATOM 823 O O . SER A 1 105 ? 17.058 1.853 -16.580 1.00 86.69 105 SER A O 1
ATOM 825 N N . GLY A 1 106 ? 14.871 2.026 -17.028 1.00 73.19 106 GLY A N 1
ATOM 826 C CA . GLY A 1 106 ? 14.915 1.257 -18.277 1.00 73.19 106 GLY A CA 1
ATOM 827 C C . GLY A 1 106 ? 15.107 -0.253 -18.086 1.00 73.19 106 GLY A C 1
ATOM 828 O O . GLY A 1 106 ? 15.260 -0.983 -19.065 1.00 73.19 106 GLY A O 1
ATOM 829 N N . ARG A 1 107 ? 15.086 -0.752 -16.840 1.00 72.56 107 ARG A N 1
ATOM 830 C CA . ARG A 1 107 ? 15.035 -2.194 -16.550 1.00 72.56 107 ARG A CA 1
ATOM 831 C C . ARG A 1 107 ? 13.758 -2.800 -17.132 1.00 72.56 107 ARG A C 1
ATOM 833 O O . ARG A 1 107 ? 12.718 -2.149 -17.183 1.00 72.56 107 ARG A O 1
ATOM 840 N N . ALA A 1 108 ? 13.820 -4.075 -17.524 1.00 73.12 108 ALA A N 1
ATOM 841 C CA . ALA A 1 108 ? 12.650 -4.796 -18.018 1.00 73.12 108 ALA A CA 1
ATOM 842 C C . ALA A 1 108 ? 11.499 -4.703 -16.999 1.00 73.12 108 ALA A C 1
ATOM 844 O O . ALA A 1 108 ? 11.651 -5.149 -15.860 1.00 73.12 108 ALA A O 1
ATOM 845 N N . GLY A 1 109 ? 10.347 -4.160 -17.413 1.00 80.56 109 GLY A N 1
ATOM 846 C CA . GLY A 1 109 ? 9.210 -3.886 -16.520 1.00 80.56 109 GLY A CA 1
ATOM 847 C C . GLY A 1 109 ? 8.763 -5.097 -15.691 1.00 80.56 109 GLY A C 1
ATOM 848 O O . GLY A 1 109 ? 8.363 -4.949 -14.538 1.00 80.56 109 GLY A O 1
ATOM 849 N N . ARG A 1 110 ? 8.944 -6.315 -16.222 1.00 85.69 110 ARG A N 1
ATOM 850 C CA . ARG A 1 110 ? 8.704 -7.576 -15.505 1.00 85.69 110 ARG A CA 1
ATOM 851 C C . ARG A 1 110 ? 9.543 -7.716 -14.229 1.00 85.69 110 ARG A C 1
ATOM 853 O O . ARG A 1 110 ? 9.010 -8.118 -13.204 1.00 85.69 110 ARG A O 1
ATOM 860 N N . ALA A 1 111 ? 10.831 -7.374 -14.262 1.00 89.38 111 ALA A N 1
ATOM 861 C CA . ALA A 1 111 ? 11.703 -7.506 -13.093 1.00 89.38 111 ALA A CA 1
ATOM 862 C C . ALA A 1 111 ? 11.295 -6.541 -11.967 1.00 89.38 111 ALA A C 1
ATOM 864 O O . ALA A 1 111 ? 11.308 -6.921 -10.796 1.00 89.38 111 ALA A O 1
ATOM 865 N N . CYS A 1 112 ? 10.881 -5.320 -12.321 1.00 89.50 112 CYS A N 1
ATOM 866 C CA . CYS A 1 112 ? 10.369 -4.342 -11.361 1.00 89.50 112 CYS A CA 1
ATOM 867 C C . CYS A 1 112 ? 9.057 -4.818 -10.725 1.00 89.50 112 CYS A C 1
ATOM 869 O O . CYS A 1 112 ? 8.916 -4.759 -9.504 1.00 89.50 112 CYS A O 1
ATOM 871 N N . ARG A 1 113 ? 8.134 -5.358 -11.533 1.00 88.25 113 ARG A N 1
ATOM 872 C CA . ARG A 1 113 ? 6.867 -5.929 -11.049 1.00 88.25 113 ARG A CA 1
ATOM 873 C C . ARG A 1 113 ? 7.083 -7.106 -10.102 1.00 88.25 113 ARG A C 1
ATOM 875 O O . ARG A 1 113 ? 6.509 -7.120 -9.019 1.00 88.25 113 ARG A O 1
ATOM 882 N N . GLU A 1 114 ? 7.959 -8.046 -10.453 1.00 89.25 114 GLU A N 1
ATOM 883 C CA . GLU A 1 114 ? 8.270 -9.192 -9.589 1.00 89.25 114 GLU A CA 1
ATOM 884 C C . GLU A 1 114 ? 8.931 -8.765 -8.271 1.00 89.25 114 GLU A C 1
ATOM 886 O O . GLU A 1 114 ? 8.606 -9.298 -7.209 1.00 89.25 114 GLU A O 1
ATOM 891 N N . ALA A 1 115 ? 9.822 -7.768 -8.305 1.00 91.69 115 ALA A N 1
ATOM 892 C CA . ALA A 1 115 ? 10.420 -7.218 -7.092 1.00 91.69 115 ALA A CA 1
ATOM 893 C C . ALA A 1 115 ? 9.375 -6.538 -6.193 1.00 91.69 115 ALA A C 1
ATOM 895 O O . ALA A 1 115 ? 9.365 -6.781 -4.986 1.00 91.69 115 ALA A O 1
ATOM 896 N N . PHE A 1 116 ? 8.474 -5.741 -6.775 1.00 91.12 116 PHE A N 1
ATOM 897 C CA . PHE A 1 116 ? 7.373 -5.108 -6.049 1.00 91.12 116 PHE A CA 1
ATOM 898 C C . PHE A 1 116 ? 6.447 -6.152 -5.419 1.00 91.12 116 PHE A C 1
ATOM 900 O O . PHE A 1 116 ? 6.228 -6.137 -4.211 1.00 91.12 116 PHE A O 1
ATOM 907 N N . LYS A 1 117 ? 5.979 -7.118 -6.213 1.00 88.69 117 LYS A N 1
ATOM 908 C CA . LYS A 1 117 ? 5.127 -8.229 -5.771 1.00 88.69 117 LYS A CA 1
ATOM 909 C C . LYS A 1 117 ? 5.752 -9.014 -4.624 1.00 88.69 117 LYS A C 1
ATOM 911 O O . LYS A 1 117 ? 5.067 -9.309 -3.647 1.00 88.69 117 LYS A O 1
ATOM 916 N N . ARG A 1 118 ? 7.043 -9.343 -4.723 1.00 91.44 118 ARG A N 1
ATOM 917 C CA . ARG A 1 118 ? 7.778 -10.011 -3.644 1.00 91.44 118 ARG A CA 1
ATOM 918 C C . ARG A 1 118 ? 7.819 -9.145 -2.384 1.00 91.44 118 ARG A C 1
ATOM 920 O O . ARG A 1 118 ? 7.449 -9.632 -1.325 1.00 91.44 118 ARG A O 1
ATOM 927 N N . GLY A 1 119 ? 8.158 -7.862 -2.513 1.00 92.06 119 GLY A N 1
ATOM 928 C CA . GLY A 1 119 ? 8.178 -6.932 -1.382 1.00 92.06 119 GLY A CA 1
ATOM 929 C C . GLY A 1 119 ? 6.819 -6.782 -0.691 1.00 92.06 119 GLY A C 1
ATOM 930 O O . GLY A 1 119 ? 6.766 -6.700 0.534 1.00 92.06 119 GLY A O 1
ATOM 931 N N . VAL A 1 120 ? 5.719 -6.802 -1.452 1.00 90.19 120 VAL A N 1
ATOM 932 C CA . VAL A 1 120 ? 4.360 -6.815 -0.890 1.00 90.19 120 VAL A CA 1
ATOM 933 C C . VAL A 1 120 ? 4.098 -8.125 -0.140 1.00 90.19 120 VAL A C 1
ATOM 935 O O . VAL A 1 120 ? 3.674 -8.090 1.008 1.00 90.19 120 VAL A O 1
ATOM 938 N N . LYS A 1 121 ? 4.397 -9.281 -0.742 1.00 87.06 121 LYS A N 1
ATOM 939 C CA . LYS A 1 121 ? 4.171 -10.596 -0.113 1.00 87.06 121 LYS A CA 1
ATOM 940 C C . LYS A 1 121 ? 4.990 -10.822 1.160 1.00 87.06 121 LYS A C 1
ATOM 942 O O . LYS A 1 121 ? 4.523 -11.503 2.060 1.00 87.06 121 LYS A O 1
ATOM 947 N N . GLU A 1 122 ? 6.208 -10.295 1.218 1.00 89.56 122 GLU A N 1
ATOM 948 C CA . GLU A 1 122 ? 7.113 -10.485 2.359 1.00 89.56 122 GLU A CA 1
ATOM 949 C C . GLU A 1 122 ? 6.765 -9.593 3.553 1.00 89.56 122 GLU A C 1
ATOM 951 O O . GLU A 1 122 ? 7.086 -9.941 4.685 1.00 89.56 122 GLU A O 1
ATOM 956 N N . ARG A 1 123 ? 6.144 -8.432 3.312 1.00 90.00 123 ARG A N 1
ATOM 957 C CA . ARG A 1 123 ? 5.938 -7.401 4.343 1.00 90.00 123 ARG A CA 1
ATOM 958 C C . ARG A 1 123 ? 4.480 -7.206 4.736 1.00 90.00 123 ARG A C 1
ATOM 960 O O . ARG A 1 123 ? 4.223 -6.516 5.718 1.00 90.00 123 ARG A O 1
ATOM 967 N N . PHE A 1 124 ? 3.527 -7.743 3.977 1.00 88.75 124 PHE A N 1
ATOM 968 C CA . PHE A 1 124 ? 2.107 -7.475 4.182 1.00 88.75 124 PHE A CA 1
ATOM 969 C C . PHE A 1 124 ? 1.281 -8.757 4.236 1.00 88.75 124 PHE A C 1
ATOM 971 O O . PHE A 1 124 ? 1.386 -9.625 3.371 1.00 88.75 124 PHE A O 1
ATOM 978 N N . ASP A 1 125 ? 0.384 -8.811 5.217 1.00 85.19 125 ASP A N 1
ATOM 979 C CA . ASP A 1 125 ? -0.776 -9.682 5.205 1.00 85.19 125 ASP A CA 1
ATOM 980 C C . ASP A 1 125 ? -1.734 -9.219 4.111 1.00 85.19 125 ASP A C 1
ATOM 982 O O . ASP A 1 125 ? -2.225 -8.086 4.124 1.00 85.19 125 ASP A O 1
ATOM 986 N N . ILE A 1 126 ? -2.033 -10.117 3.180 1.00 84.81 126 ILE A N 1
ATOM 987 C CA . ILE A 1 126 ? -3.000 -9.879 2.113 1.00 84.81 126 ILE A CA 1
ATOM 988 C C . ILE A 1 126 ? -4.290 -10.593 2.494 1.00 84.81 126 ILE A C 1
ATOM 990 O O . ILE A 1 126 ? -4.279 -11.765 2.862 1.00 84.81 126 ILE A O 1
ATOM 994 N N . TYR A 1 127 ? -5.403 -9.886 2.394 1.00 83.00 127 TYR A N 1
ATOM 995 C CA . TYR A 1 127 ? -6.744 -10.352 2.689 1.00 83.00 127 TYR A CA 1
ATOM 996 C C . TYR A 1 127 ? -7.594 -10.311 1.427 1.00 83.00 127 TYR A C 1
ATOM 998 O O . TYR A 1 127 ? -7.484 -9.392 0.616 1.00 83.00 127 TYR A O 1
ATOM 1006 N N . VAL A 1 128 ? -8.478 -11.290 1.293 1.00 82.75 128 VAL A N 1
ATOM 1007 C CA . VAL A 1 128 ? -9.485 -11.370 0.230 1.00 82.75 128 VAL A CA 1
ATOM 1008 C C . VAL A 1 128 ? -10.879 -11.504 0.852 1.00 82.75 128 VAL A C 1
ATOM 1010 O O . VAL A 1 128 ? -10.996 -12.012 1.975 1.00 82.75 128 VAL A O 1
ATOM 1013 N N . PRO A 1 129 ? -11.944 -11.070 0.155 1.00 80.38 129 PRO A N 1
ATOM 1014 C CA . PRO A 1 129 ? -13.317 -11.342 0.537 1.00 80.38 129 PRO A CA 1
ATOM 1015 C C . PRO A 1 129 ? -13.536 -12.830 0.801 1.00 80.38 129 PRO A C 1
ATOM 1017 O O . PRO A 1 129 ? -13.210 -13.693 -0.015 1.00 80.38 129 PRO A O 1
ATOM 1020 N N . ASN A 1 130 ? -14.114 -13.126 1.955 1.00 82.94 130 ASN A N 1
ATOM 1021 C CA . ASN A 1 130 ? -14.604 -14.439 2.323 1.00 82.94 130 ASN A CA 1
ATOM 1022 C C . ASN A 1 130 ? -16.078 -14.552 1.931 1.00 82.94 130 ASN A C 1
ATOM 1024 O O . ASN A 1 130 ? -16.945 -14.578 2.800 1.00 82.94 130 ASN A O 1
ATOM 1028 N N . LEU A 1 131 ? -16.349 -14.565 0.625 1.00 78.56 131 LEU A N 1
ATOM 1029 C CA . LEU A 1 131 ? -17.722 -14.625 0.133 1.00 78.56 131 LEU A CA 1
ATOM 1030 C C . LEU A 1 131 ? -18.426 -15.880 0.671 1.00 78.56 131 LEU A C 1
ATOM 1032 O O . LEU A 1 131 ? -17.869 -16.980 0.607 1.00 78.56 131 LEU A O 1
ATOM 1036 N N . LEU A 1 132 ? -19.640 -15.716 1.188 1.00 80.56 132 LEU A N 1
ATOM 1037 C CA . LEU A 1 132 ? -20.480 -16.800 1.703 1.00 80.56 132 LEU A CA 1
ATOM 1038 C C . LEU A 1 132 ? -21.484 -17.287 0.642 1.00 80.56 132 LEU A C 1
ATOM 1040 O O . LEU A 1 132 ? -21.856 -16.518 -0.249 1.00 80.56 132 LEU A O 1
ATOM 1044 N N . PRO A 1 133 ? -21.960 -18.549 0.719 1.00 79.12 133 PRO A N 1
ATOM 1045 C CA . PRO A 1 133 ? -23.002 -19.041 -0.177 1.00 79.12 133 PRO A CA 1
ATOM 1046 C C . PRO A 1 133 ? -24.223 -18.112 -0.193 1.00 79.12 133 PRO A C 1
ATOM 1048 O O . PRO A 1 133 ? -24.798 -17.820 0.853 1.00 79.12 133 PRO A O 1
ATOM 1051 N N . GLY A 1 134 ? -24.619 -17.662 -1.386 1.00 77.12 134 GLY A N 1
ATOM 1052 C CA . GLY A 1 134 ? -25.728 -16.720 -1.583 1.00 77.12 134 GLY A CA 1
ATOM 1053 C C . GLY A 1 134 ? -25.312 -15.251 -1.713 1.00 77.12 134 GLY A C 1
ATOM 1054 O O . GLY A 1 134 ? -26.135 -14.434 -2.121 1.00 77.12 134 GLY A O 1
ATOM 1055 N N . GLU A 1 135 ? -24.050 -14.903 -1.441 1.00 72.44 135 GLU A N 1
ATOM 1056 C CA . GLU A 1 135 ? -23.536 -13.558 -1.710 1.00 72.44 135 GLU A CA 1
ATOM 1057 C C . GLU A 1 135 ? -23.237 -13.361 -3.207 1.00 72.44 135 GLU A C 1
ATOM 1059 O O . GLU A 1 135 ? -22.812 -14.300 -3.895 1.00 72.44 135 GLU A O 1
ATOM 1064 N N . PRO A 1 136 ? -23.427 -12.140 -3.747 1.00 68.88 136 PRO A N 1
ATOM 1065 C CA . PRO A 1 136 ? -23.043 -11.836 -5.117 1.00 68.88 136 PRO A CA 1
ATOM 1066 C C . PRO A 1 136 ? -21.583 -12.224 -5.375 1.00 68.88 136 PRO A C 1
ATOM 1068 O O . PRO A 1 136 ? -20.691 -11.845 -4.619 1.00 68.88 136 PRO A O 1
ATOM 1071 N N . ARG A 1 137 ? -21.345 -12.939 -6.481 1.00 66.88 137 ARG A N 1
ATOM 1072 C CA . ARG A 1 137 ? -20.023 -13.437 -6.914 1.00 66.88 137 ARG A CA 1
ATOM 1073 C C . ARG A 1 137 ? -19.425 -14.570 -6.068 1.00 66.88 137 ARG A C 1
ATOM 1075 O O . ARG A 1 137 ? -18.268 -14.935 -6.275 1.00 66.88 137 ARG A O 1
ATOM 1082 N N . PHE A 1 138 ? -20.194 -15.177 -5.162 1.00 72.06 138 PHE A N 1
ATOM 1083 C CA . PHE A 1 138 ? -19.790 -16.432 -4.530 1.00 72.06 138 PHE A CA 1
ATOM 1084 C C . PHE A 1 138 ? -19.492 -17.502 -5.598 1.00 72.06 138 PHE A C 1
ATOM 1086 O O . PHE A 1 138 ? -20.346 -17.806 -6.430 1.00 72.06 138 PHE A O 1
ATOM 1093 N N . GLY A 1 139 ? -18.277 -18.059 -5.585 1.00 66.94 139 GLY A N 1
ATOM 1094 C CA . GLY A 1 139 ? -17.827 -19.073 -6.550 1.00 66.94 139 GLY A CA 1
ATOM 1095 C C . GLY A 1 139 ? -17.289 -18.541 -7.887 1.00 66.94 139 GLY A C 1
ATOM 1096 O O . GLY A 1 139 ? -16.884 -19.345 -8.719 1.00 66.94 139 GLY A O 1
ATOM 1097 N N . ASP A 1 140 ? -17.245 -17.221 -8.106 1.00 68.44 140 ASP A N 1
ATOM 1098 C CA . ASP A 1 140 ? -16.615 -16.634 -9.298 1.00 68.44 140 ASP A CA 1
ATOM 1099 C C . ASP A 1 140 ? -15.091 -16.511 -9.090 1.00 68.44 140 ASP A C 1
ATOM 1101 O O . ASP A 1 140 ? -14.624 -15.814 -8.184 1.00 68.44 140 ASP A O 1
ATOM 1105 N N . GLU A 1 141 ? -14.304 -17.170 -9.944 1.00 57.06 141 GLU A N 1
ATOM 1106 C CA . GLU A 1 141 ? -12.832 -17.157 -9.912 1.00 57.06 141 GLU A CA 1
ATOM 1107 C C . GLU A 1 141 ? -12.233 -15.762 -10.179 1.00 57.06 141 GLU A C 1
ATOM 1109 O O . GLU A 1 141 ? -11.079 -15.502 -9.843 1.00 57.06 141 GLU A O 1
ATOM 1114 N N . ARG A 1 142 ? -13.012 -14.821 -10.735 1.00 53.50 142 ARG A N 1
ATOM 1115 C CA . ARG A 1 142 ? -12.570 -13.450 -11.059 1.00 53.50 142 ARG A CA 1
ATOM 1116 C C . ARG A 1 142 ? -12.819 -12.442 -9.926 1.00 53.50 142 ARG A C 1
ATOM 1118 O O . ARG A 1 142 ? -12.788 -11.229 -10.155 1.00 53.50 142 ARG A O 1
ATOM 1125 N N . SER A 1 143 ? -13.110 -12.905 -8.709 1.00 48.75 143 SER A N 1
ATOM 1126 C CA . SER A 1 143 ? -13.651 -12.091 -7.598 1.00 48.75 143 SER A CA 1
ATOM 1127 C C . SER A 1 143 ? -12.633 -11.553 -6.596 1.00 48.75 143 SER A C 1
ATOM 1129 O O . SER A 1 143 ? -13.003 -11.212 -5.474 1.00 48.75 143 SER A O 1
ATOM 1131 N N . ALA A 1 144 ? -11.354 -11.463 -6.947 1.00 49.78 144 ALA A N 1
ATOM 1132 C CA . ALA A 1 144 ? -10.339 -11.053 -5.984 1.00 49.78 144 ALA A CA 1
ATOM 1133 C C . ALA A 1 144 ? -10.224 -9.521 -5.888 1.00 49.78 144 ALA A C 1
ATOM 1135 O O . ALA A 1 144 ? -9.327 -8.908 -6.463 1.00 49.78 144 ALA A O 1
ATOM 1136 N N . PHE A 1 145 ? -11.096 -8.886 -5.102 1.00 53.28 145 PHE A N 1
ATOM 1137 C CA . PHE A 1 145 ? -10.669 -7.666 -4.413 1.00 53.28 145 PHE A CA 1
ATOM 1138 C C . PHE A 1 145 ? -9.644 -8.095 -3.363 1.00 53.28 145 PHE A C 1
ATOM 1140 O O . PHE A 1 145 ? -9.916 -8.994 -2.582 1.00 53.28 145 PHE A O 1
ATOM 1147 N N . SER A 1 146 ? -8.446 -7.524 -3.366 1.00 51.97 146 SER A N 1
ATOM 1148 C CA . SER A 1 146 ? -7.417 -7.868 -2.378 1.00 51.97 146 SER A CA 1
ATOM 1149 C C . SER A 1 146 ? -7.049 -6.621 -1.595 1.00 51.97 146 SER A C 1
ATOM 1151 O O . SER A 1 146 ? -6.901 -5.548 -2.173 1.00 51.97 146 SER A O 1
ATOM 1153 N N . GLN A 1 147 ? -6.916 -6.756 -0.283 1.00 54.00 147 GLN A N 1
ATOM 1154 C CA . GLN A 1 147 ? -6.564 -5.670 0.625 1.00 54.00 147 GLN A CA 1
ATOM 1155 C C . GLN A 1 147 ? -5.305 -6.073 1.407 1.00 54.00 147 GLN A C 1
ATOM 1157 O O . GLN A 1 147 ? -5.155 -7.248 1.717 1.00 54.00 147 GLN A O 1
ATOM 1162 N N . ALA A 1 148 ? -4.386 -5.151 1.713 1.00 52.59 148 ALA A N 1
ATOM 1163 C CA . ALA A 1 148 ? -3.104 -5.485 2.351 1.00 52.59 148 ALA A CA 1
ATOM 1164 C C . ALA A 1 148 ? -2.806 -4.619 3.592 1.00 52.59 148 ALA A C 1
ATOM 1166 O O . ALA A 1 148 ? -3.100 -3.423 3.589 1.00 52.59 148 ALA A O 1
ATOM 1167 N N . ILE A 1 149 ? -2.205 -5.208 4.633 1.00 52.16 149 ILE A N 1
ATOM 1168 C CA . ILE A 1 149 ? -1.748 -4.537 5.870 1.00 52.16 149 ILE A CA 1
ATOM 1169 C C . ILE A 1 149 ? -0.413 -5.137 6.337 1.00 52.16 149 ILE A C 1
ATOM 1171 O O . ILE A 1 149 ? -0.152 -6.297 6.058 1.00 52.16 149 ILE A O 1
ATOM 1175 N N . THR A 1 150 ? 0.474 -4.376 6.984 1.00 47.12 150 THR A N 1
ATOM 1176 C CA . THR A 1 150 ? 1.834 -4.854 7.309 1.00 47.12 150 THR A CA 1
ATOM 1177 C C . THR A 1 150 ? 1.848 -5.918 8.404 1.00 47.12 150 THR A C 1
ATOM 1179 O O . THR A 1 150 ? 1.120 -5.814 9.392 1.00 47.12 150 THR A O 1
ATOM 1182 N N . LEU A 1 151 ? 2.729 -6.904 8.230 1.00 47.78 151 LEU A N 1
ATOM 1183 C CA . LEU A 1 151 ? 3.118 -7.864 9.257 1.00 47.78 151 LEU A CA 1
ATOM 1184 C C . LEU A 1 151 ? 4.089 -7.190 10.234 1.00 47.78 151 LEU A C 1
ATOM 1186 O O . LEU A 1 151 ? 5.095 -6.628 9.803 1.00 47.78 151 LEU A O 1
ATOM 1190 N N . THR A 1 152 ? 3.746 -7.213 11.523 1.00 46.59 152 THR A N 1
ATOM 1191 C CA . THR A 1 152 ? 4.622 -6.788 12.632 1.00 46.59 152 THR A CA 1
ATOM 1192 C C . 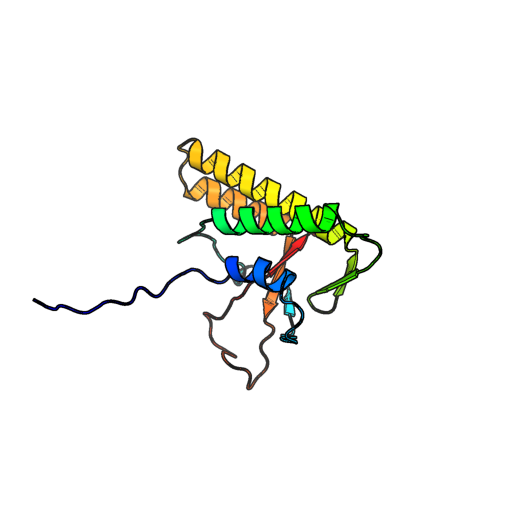THR A 1 152 ? 5.963 -7.499 12.601 1.00 46.59 152 THR A C 1
ATOM 1194 O O . THR A 1 152 ? 5.922 -8.747 12.482 1.00 46.59 152 THR A O 1
#

Secondary structure (DSSP, 8-state):
------------HHHHHHHHHHH-TTS-----EEEPPTTTS----S----HHHHHHHHHHHHHHTTS---SEEEETTEEEEHHHHHHHHHHHHHHHHHHHHHHHTT--HHHHHHHHHHHHHHHEEEEEE-PPTTSTTTT-TT----EEEE--